Protein AF-A0A959P8U8-F1 (afdb_monomer)

Sequence (101 aa):
CESVSRSPDEGDFVYDELTTEDVWEHSIIVNCTPLGMYPQIDAAPDIPYESITPEHVLYDMIYNPAETVFLKHGRKRGATTINGLQMLERQAEESWKIWNK

Mean predicted aligned error: 3.21 Å

Foldseek 3Di:
DFAEDCDPVPTPYHLVPADLVNVLVAQEAEAPDCACAPPNNQGDRNHPLVSQALSHEYEYLHPVVVAGPSQVSNVVRNHHYYYNPVVVVVVVVVVVVVVVD

Structure (mmCIF, N/CA/C/O backbone):
data_AF-A0A959P8U8-F1
#
_entry.id   AF-A0A959P8U8-F1
#
loop_
_atom_site.group_PDB
_atom_site.id
_atom_site.type_symbol
_atom_site.label_atom_id
_atom_site.label_alt_id
_atom_site.label_comp_id
_atom_site.label_asym_id
_atom_site.label_entity_id
_atom_site.label_seq_id
_atom_site.pdbx_PDB_ins_code
_atom_site.Cartn_x
_atom_site.Cartn_y
_atom_site.Cartn_z
_atom_site.occupancy
_atom_site.B_iso_or_equiv
_atom_site.auth_seq_id
_atom_site.auth_comp_id
_atom_site.auth_asym_id
_atom_site.auth_atom_id
_atom_site.pdbx_PDB_model_num
ATOM 1 N N . CYS A 1 1 ? 11.653 -0.513 12.515 1.00 79.44 1 CYS A N 1
ATOM 2 C CA . CYS A 1 1 ? 10.892 -0.944 11.331 1.00 79.44 1 CYS A CA 1
ATOM 3 C C . CYS A 1 1 ? 10.504 -2.363 11.641 1.00 79.44 1 CYS A C 1
ATOM 5 O O . CYS A 1 1 ? 11.413 -3.170 11.799 1.00 79.44 1 CYS A O 1
ATOM 7 N N . GLU A 1 2 ? 9.218 -2.584 11.849 1.00 93.06 2 GLU A N 1
ATOM 8 C CA . GLU A 1 2 ? 8.662 -3.883 12.200 1.00 93.06 2 GLU A CA 1
ATOM 9 C C . GLU A 1 2 ? 8.062 -4.510 10.943 1.00 93.06 2 GLU A C 1
ATOM 11 O O . GLU A 1 2 ? 7.602 -3.810 10.034 1.00 93.06 2 GLU A O 1
ATOM 16 N N . SER A 1 3 ? 8.149 -5.828 10.851 1.00 94.19 3 SER A N 1
ATOM 17 C CA . SER A 1 3 ? 7.778 -6.605 9.679 1.00 94.19 3 SER A CA 1
ATOM 18 C C . SER A 1 3 ? 6.632 -7.555 9.995 1.00 94.19 3 SER A C 1
ATOM 20 O O . SER A 1 3 ? 6.594 -8.180 11.050 1.00 94.19 3 SER A O 1
ATOM 22 N N . VAL A 1 4 ? 5.702 -7.686 9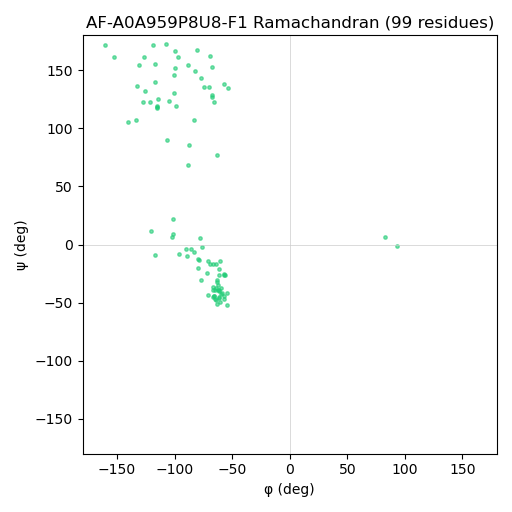.049 1.00 94.50 4 VAL A N 1
ATOM 23 C CA . VAL A 1 4 ? 4.549 -8.583 9.170 1.00 94.50 4 VAL A CA 1
ATOM 24 C C . VAL A 1 4 ? 4.665 -9.681 8.123 1.00 94.50 4 VAL A C 1
ATOM 26 O O . VAL A 1 4 ? 4.776 -9.400 6.924 1.00 94.50 4 VAL A O 1
ATOM 29 N N . SER A 1 5 ? 4.619 -10.936 8.562 1.00 93.44 5 SER A N 1
ATOM 30 C CA . SER A 1 5 ? 4.695 -12.104 7.688 1.00 93.44 5 SER A CA 1
ATOM 31 C C . SER A 1 5 ? 3.524 -13.058 7.911 1.00 93.44 5 SER A C 1
ATOM 33 O O . SER A 1 5 ? 2.834 -13.034 8.920 1.00 93.44 5 SER A O 1
ATOM 35 N N . ARG A 1 6 ? 3.279 -13.931 6.933 1.00 90.94 6 ARG A N 1
ATOM 36 C CA . ARG A 1 6 ? 2.358 -15.068 7.109 1.00 90.94 6 ARG A CA 1
ATOM 37 C C . ARG A 1 6 ? 3.020 -16.221 7.865 1.00 90.94 6 ARG A C 1
ATOM 39 O O . ARG A 1 6 ? 2.321 -17.091 8.370 1.00 90.94 6 ARG A O 1
ATOM 46 N N . SER A 1 7 ? 4.351 -16.242 7.884 1.00 89.00 7 SER A N 1
ATOM 47 C CA . SER A 1 7 ? 5.162 -17.260 8.544 1.00 89.00 7 SER A CA 1
ATOM 48 C C . SER A 1 7 ? 5.736 -16.667 9.833 1.00 89.00 7 SER A C 1
ATOM 50 O O . SER A 1 7 ? 6.449 -15.666 9.735 1.00 89.00 7 SER A O 1
ATOM 52 N N . PRO A 1 8 ? 5.499 -17.276 11.009 1.00 84.38 8 PRO A N 1
ATOM 53 C CA . PRO A 1 8 ? 6.029 -16.782 12.284 1.00 84.38 8 PRO A CA 1
ATOM 54 C C . PRO A 1 8 ? 7.559 -16.651 12.319 1.00 84.38 8 PRO A C 1
ATOM 56 O O . PRO A 1 8 ? 8.092 -15.842 13.063 1.00 84.38 8 PRO A O 1
ATOM 59 N N . ASP A 1 9 ? 8.271 -17.434 11.502 1.00 87.75 9 ASP A N 1
ATOM 60 C CA . ASP A 1 9 ? 9.738 -17.437 11.453 1.00 87.75 9 ASP A CA 1
ATOM 61 C C . ASP A 1 9 ? 10.338 -16.325 10.564 1.00 87.75 9 ASP A C 1
ATOM 63 O O . ASP A 1 9 ? 11.559 -16.176 10.508 1.00 87.75 9 ASP A O 1
ATOM 67 N N . GLU A 1 10 ? 9.512 -15.568 9.828 1.00 86.44 10 GLU A N 1
ATOM 68 C CA . GLU A 1 10 ? 9.962 -14.611 8.801 1.00 86.44 10 GLU A CA 1
ATOM 69 C C . GLU A 1 10 ? 9.537 -13.152 9.065 1.00 86.44 10 GLU A C 1
ATOM 71 O O . GLU A 1 10 ? 9.658 -12.315 8.169 1.00 86.44 10 GLU A O 1
ATOM 76 N N . GLY A 1 11 ? 9.027 -12.825 10.256 1.00 86.25 11 GLY A N 1
ATOM 77 C CA . GLY A 1 11 ? 8.619 -11.461 10.610 1.00 86.25 11 GLY A CA 1
ATOM 78 C C . GLY A 1 11 ? 8.523 -11.229 12.116 1.00 86.25 11 GLY A C 1
ATOM 79 O O . GLY A 1 11 ? 8.619 -12.170 12.899 1.00 86.25 11 GLY A O 1
ATOM 80 N N . ASP A 1 12 ? 8.334 -9.970 12.504 1.00 90.12 12 ASP A N 1
ATOM 81 C CA . ASP A 1 12 ? 8.128 -9.572 13.902 1.00 90.12 12 ASP A CA 1
ATOM 82 C C . ASP A 1 12 ? 6.691 -9.876 14.362 1.00 90.12 12 ASP A C 1
ATOM 84 O O . ASP A 1 12 ? 6.471 -10.212 15.523 1.00 90.12 12 ASP A O 1
ATOM 88 N N . PHE A 1 13 ? 5.731 -9.818 13.429 1.00 91.25 13 PHE A N 1
ATOM 89 C CA . PHE A 1 13 ? 4.314 -10.113 13.651 1.00 91.25 13 PHE A CA 1
ATOM 90 C C . PHE A 1 13 ? 3.761 -11.074 12.600 1.00 91.25 13 PHE A C 1
ATOM 92 O O . PHE A 1 13 ? 4.201 -11.086 11.442 1.00 91.25 13 PHE A O 1
ATOM 99 N N . VAL A 1 14 ? 2.710 -11.803 12.974 1.00 93.94 14 VAL A N 1
ATOM 100 C CA . VAL A 1 14 ? 1.791 -12.421 12.013 1.00 93.94 14 VAL A CA 1
ATOM 101 C C . VAL A 1 14 ? 0.527 -11.583 11.847 1.00 93.94 14 VAL A C 1
ATOM 103 O O . VAL A 1 14 ? 0.109 -10.886 12.765 1.00 93.94 14 VAL A O 1
ATOM 106 N N . TYR A 1 15 ? -0.094 -11.656 10.668 1.00 92.31 15 TYR A N 1
ATOM 107 C CA . TYR A 1 15 ? -1.284 -10.855 10.343 1.00 92.31 15 TYR A CA 1
ATOM 108 C C . TYR A 1 15 ? -2.422 -11.016 11.364 1.00 92.31 15 TYR A C 1
ATOM 110 O O . TYR A 1 15 ? -3.009 -10.020 11.773 1.00 92.31 15 TYR A O 1
ATOM 118 N N . ASP A 1 16 ? -2.672 -12.243 11.831 1.00 91.69 16 ASP A N 1
ATOM 119 C CA . ASP A 1 16 ? -3.744 -12.553 12.790 1.00 91.69 16 ASP A CA 1
ATOM 120 C C . ASP A 1 16 ? -3.517 -11.943 14.189 1.00 91.69 16 ASP A C 1
ATOM 122 O O . ASP A 1 16 ? -4.447 -11.872 14.993 1.00 91.69 16 ASP A O 1
ATOM 126 N N . GLU A 1 17 ? -2.286 -11.524 14.497 1.00 92.12 17 GLU A N 1
ATOM 127 C CA . GLU A 1 17 ? -1.908 -10.926 15.782 1.00 92.12 17 GLU A CA 1
ATOM 128 C C . GLU A 1 17 ? -1.919 -9.394 15.749 1.00 92.12 17 GLU A C 1
ATOM 130 O O . GLU A 1 17 ? -1.805 -8.770 16.804 1.00 92.12 17 GLU A O 1
ATOM 135 N N . LEU A 1 18 ? -2.094 -8.780 14.572 1.00 94.31 18 LEU A N 1
ATOM 136 C CA . LEU A 1 18 ? -2.107 -7.328 14.443 1.00 94.31 18 LEU A CA 1
ATOM 137 C C . LEU A 1 18 ? -3.326 -6.714 15.128 1.00 94.31 18 LEU A C 1
ATOM 139 O O . LEU A 1 18 ? -4.483 -7.021 14.829 1.00 94.31 18 LEU A O 1
ATOM 143 N N . THR A 1 19 ? -3.051 -5.759 16.000 1.00 95.44 19 THR A N 1
ATOM 144 C CA . THR A 1 19 ? -4.046 -4.960 16.695 1.00 95.44 19 THR A CA 1
ATOM 145 C C . THR A 1 19 ? -4.213 -3.592 16.038 1.00 95.44 19 THR A C 1
ATOM 147 O O . THR A 1 19 ? -3.416 -3.1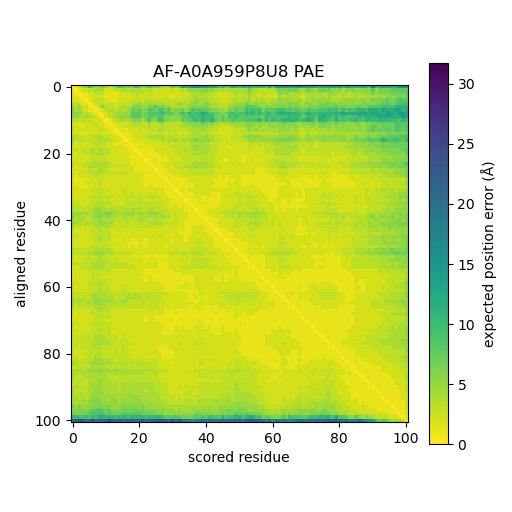36 15.214 1.00 95.44 19 THR A O 1
ATOM 150 N N . THR A 1 20 ? -5.283 -2.892 16.412 1.00 94.94 20 THR A N 1
ATOM 151 C CA . THR A 1 20 ? -5.490 -1.504 15.985 1.00 94.94 20 THR A CA 1
ATOM 152 C C . THR A 1 20 ? -4.401 -0.565 16.502 1.00 94.94 20 THR A C 1
ATOM 154 O O . THR A 1 20 ? -4.119 0.425 15.830 1.00 94.94 20 THR A O 1
ATOM 157 N N . GLU A 1 21 ? -3.822 -0.870 17.670 1.00 94.94 21 GLU A N 1
ATOM 158 C CA . GLU A 1 21 ? -2.741 -0.091 18.286 1.00 94.94 21 GLU A CA 1
ATOM 159 C C . GLU A 1 21 ? -1.472 -0.193 17.440 1.00 94.94 21 GLU A C 1
ATOM 161 O O . GLU A 1 21 ? -0.896 0.835 17.098 1.00 94.94 21 GLU A O 1
ATOM 166 N N . ASP A 1 22 ? -1.122 -1.405 16.988 1.00 94.81 22 ASP A N 1
ATOM 167 C CA . ASP A 1 22 ? 0.061 -1.631 16.149 1.00 94.81 22 ASP A CA 1
ATOM 168 C C . ASP A 1 22 ? 0.001 -0.775 14.882 1.00 94.81 22 ASP A C 1
ATOM 170 O O . ASP A 1 22 ? 0.962 -0.109 14.517 1.00 94.81 22 ASP A O 1
ATOM 174 N N . VAL A 1 23 ? -1.158 -0.717 14.221 1.00 95.06 23 VAL A N 1
ATOM 175 C CA . VAL A 1 23 ? -1.337 0.146 13.045 1.00 95.06 23 VAL A CA 1
ATOM 176 C C . VAL A 1 23 ? -1.233 1.625 13.426 1.00 95.06 23 VAL A C 1
ATOM 178 O O . VAL A 1 23 ? -0.568 2.375 12.720 1.00 95.06 23 VAL A O 1
ATOM 181 N N . TRP A 1 24 ? -1.863 2.043 14.528 1.00 93.75 24 TRP A N 1
ATOM 182 C CA . TRP A 1 24 ? -1.899 3.444 14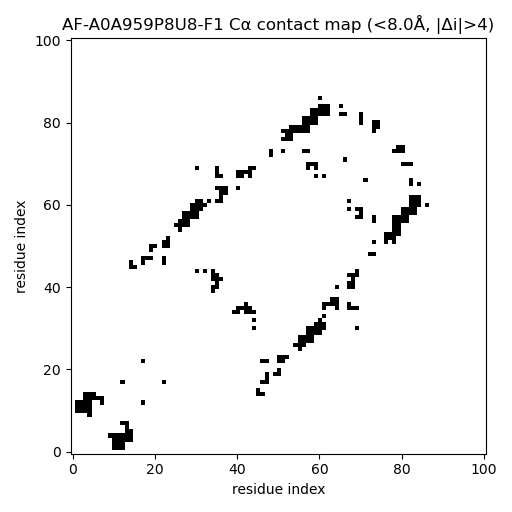.959 1.00 93.75 24 TRP A CA 1
ATOM 183 C C . TRP A 1 24 ? -0.513 3.996 15.323 1.00 93.75 24 TRP A C 1
ATOM 185 O O . TRP A 1 24 ? -0.198 5.141 14.991 1.00 93.75 24 TRP A O 1
ATOM 195 N N . GLU A 1 25 ? 0.338 3.180 15.949 1.00 95.06 25 GLU A N 1
ATOM 196 C CA . GLU A 1 25 ? 1.720 3.540 16.286 1.00 95.06 25 GLU A CA 1
ATOM 197 C C . GLU A 1 25 ? 2.622 3.671 15.040 1.00 95.06 25 GLU A C 1
ATOM 199 O O . GLU A 1 25 ? 3.676 4.315 15.088 1.00 95.06 25 GLU A O 1
ATOM 204 N N . HIS A 1 26 ? 2.194 3.131 13.894 1.00 96.38 26 HIS A N 1
ATOM 205 C CA . HIS A 1 26 ? 2.960 3.090 12.652 1.00 96.38 26 HIS A CA 1
ATOM 206 C C . HIS A 1 26 ? 2.433 4.069 11.598 1.00 96.38 26 HIS A C 1
ATOM 208 O O . HIS A 1 26 ? 1.678 3.722 10.692 1.00 96.38 26 HIS A O 1
ATOM 214 N N . SER A 1 27 ? 2.954 5.299 11.611 1.00 97.00 27 SER A N 1
ATOM 215 C CA . SER A 1 27 ? 2.549 6.335 10.644 1.00 97.00 27 SER A CA 1
ATOM 216 C C . SER A 1 27 ? 2.887 6.013 9.179 1.00 97.00 27 SER A C 1
ATOM 218 O O . SER A 1 27 ? 2.357 6.658 8.277 1.00 97.00 27 SER A O 1
ATOM 220 N N . ILE A 1 28 ? 3.778 5.054 8.903 1.00 98.00 28 ILE A N 1
ATOM 221 C CA . ILE A 1 28 ? 4.122 4.625 7.540 1.00 98.00 28 ILE A CA 1
ATOM 222 C C . ILE A 1 28 ? 3.972 3.111 7.442 1.00 98.00 28 ILE A C 1
ATOM 224 O O . ILE A 1 28 ? 4.658 2.373 8.144 1.00 98.00 28 ILE A O 1
ATOM 228 N N . ILE A 1 29 ? 3.132 2.663 6.511 1.00 97.94 29 ILE A N 1
ATOM 229 C CA . ILE A 1 29 ? 2.840 1.250 6.268 1.00 97.94 29 ILE A CA 1
ATOM 230 C C . ILE A 1 29 ? 3.198 0.930 4.821 1.00 97.94 29 ILE A C 1
ATOM 232 O O . ILE A 1 29 ? 2.679 1.559 3.894 1.00 97.94 29 ILE A O 1
ATOM 236 N N . VAL A 1 30 ? 4.082 -0.048 4.621 1.00 98.12 30 VAL A N 1
ATOM 237 C CA . VAL A 1 30 ? 4.587 -0.414 3.292 1.00 98.12 30 VAL A CA 1
ATOM 238 C C . VAL A 1 30 ? 4.151 -1.830 2.919 1.00 98.12 30 VAL A C 1
ATOM 240 O O . VAL A 1 30 ? 4.534 -2.791 3.583 1.00 98.12 30 VAL A O 1
ATOM 243 N N . ASN A 1 31 ? 3.386 -1.983 1.836 1.00 97.62 31 ASN A N 1
ATOM 244 C CA . ASN A 1 31 ? 3.094 -3.294 1.261 1.00 97.62 31 ASN A CA 1
ATOM 245 C C . ASN A 1 31 ? 4.239 -3.728 0.338 1.00 97.62 31 ASN A C 1
ATOM 247 O O . ASN A 1 31 ? 4.384 -3.224 -0.775 1.00 97.62 31 ASN A O 1
ATOM 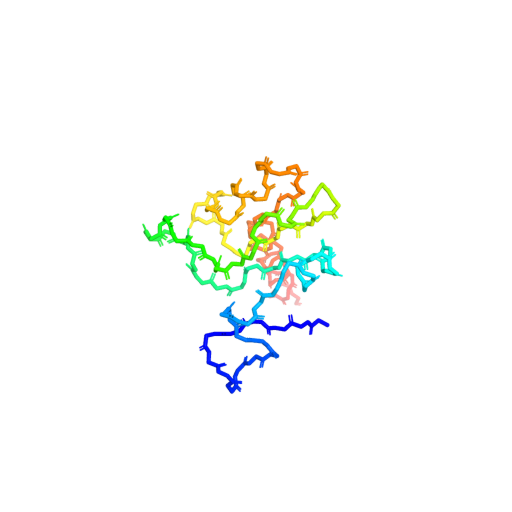251 N N . CYS A 1 32 ? 5.022 -4.702 0.799 1.00 96.00 32 CYS A N 1
ATOM 252 C CA . CYS A 1 32 ? 6.091 -5.344 0.028 1.00 96.00 32 CYS A CA 1
ATOM 253 C C . CYS A 1 32 ? 5.685 -6.720 -0.532 1.00 96.00 32 CYS A C 1
ATOM 255 O O . CYS A 1 32 ? 6.532 -7.461 -1.031 1.00 96.00 32 CYS A O 1
ATOM 257 N N . THR A 1 33 ? 4.406 -7.092 -0.428 1.00 95.81 33 THR A N 1
ATOM 258 C CA . THR A 1 33 ? 3.878 -8.377 -0.904 1.00 95.81 33 THR A CA 1
ATOM 259 C C . THR A 1 33 ? 3.238 -8.227 -2.290 1.00 95.81 33 THR A C 1
ATOM 261 O O . THR A 1 33 ? 2.861 -7.123 -2.679 1.00 95.81 33 THR A O 1
ATOM 264 N N . PRO A 1 34 ? 3.042 -9.321 -3.050 1.00 96.06 34 PRO A N 1
ATOM 265 C CA . PRO A 1 34 ? 2.345 -9.261 -4.336 1.00 96.06 34 PRO A CA 1
ATOM 266 C C . PRO A 1 34 ? 0.808 -9.172 -4.214 1.00 96.06 34 PRO A C 1
ATOM 268 O O . PRO A 1 34 ? 0.117 -9.270 -5.229 1.00 96.06 34 PRO A O 1
ATOM 271 N N . LEU A 1 35 ? 0.242 -9.041 -3.007 1.00 96.81 35 LEU A N 1
ATOM 272 C CA . LEU A 1 35 ? -1.212 -8.982 -2.812 1.00 96.81 35 LEU A CA 1
ATOM 273 C C . LEU A 1 35 ? -1.793 -7.709 -3.438 1.00 96.81 35 LEU A C 1
ATOM 275 O O . LEU A 1 35 ? -1.387 -6.605 -3.090 1.00 96.81 35 LEU A O 1
ATOM 279 N N . GLY A 1 36 ? -2.749 -7.875 -4.354 1.00 96.56 36 GLY A N 1
ATOM 280 C CA . GLY A 1 36 ? -3.354 -6.775 -5.111 1.00 96.56 36 GLY A CA 1
ATOM 281 C C . GLY A 1 36 ? -2.684 -6.505 -6.459 1.00 96.56 36 GLY A C 1
ATOM 282 O O . GLY A 1 36 ? -3.139 -5.634 -7.200 1.00 96.56 36 GLY A O 1
ATOM 283 N N . MET A 1 37 ? -1.631 -7.252 -6.807 1.00 97.12 37 MET A N 1
ATOM 284 C CA . MET A 1 37 ? -0.958 -7.156 -8.101 1.00 97.12 37 MET A CA 1
ATOM 285 C C . MET A 1 37 ? -1.776 -7.854 -9.194 1.00 97.12 37 MET A C 1
ATOM 287 O O . MET A 1 37 ? -2.359 -8.918 -8.972 1.00 97.12 37 MET A O 1
ATOM 291 N N . TYR A 1 38 ? -1.778 -7.296 -10.410 1.00 95.94 38 TYR A N 1
ATOM 292 C CA . TYR A 1 38 ? -2.385 -7.958 -11.567 1.00 95.94 38 TYR A CA 1
ATOM 293 C C . TYR A 1 38 ? -1.824 -9.387 -11.746 1.00 95.94 38 TYR A C 1
ATOM 295 O O . TYR A 1 38 ? -0.605 -9.570 -11.693 1.00 95.94 38 TYR A O 1
ATOM 303 N N . PRO A 1 39 ? -2.671 -10.405 -11.994 1.00 95.81 39 PRO A N 1
ATOM 304 C CA . PRO A 1 39 ? -4.113 -10.326 -12.263 1.00 95.81 39 PRO A CA 1
ATOM 305 C C . PRO A 1 39 ? -5.015 -10.378 -11.018 1.00 95.81 39 PRO A C 1
ATOM 307 O O . PRO A 1 39 ? -6.214 -10.142 -11.136 1.00 95.81 39 PRO A O 1
ATOM 310 N N . GLN A 1 40 ? -4.471 -10.678 -9.838 1.00 95.88 40 GLN A N 1
ATOM 311 C CA . GLN A 1 40 ? -5.225 -10.850 -8.589 1.00 95.88 40 GLN A CA 1
ATOM 312 C C . GLN A 1 40 ? -5.390 -9.513 -7.855 1.00 95.88 40 GLN A C 1
ATOM 314 O O . GLN A 1 40 ? -4.816 -9.278 -6.792 1.00 95.88 40 GLN A O 1
ATOM 319 N N . ILE A 1 41 ? -6.178 -8.623 -8.455 1.00 96.25 41 ILE A N 1
ATOM 320 C CA . ILE A 1 41 ? -6.290 -7.220 -8.031 1.00 96.25 41 ILE A CA 1
ATOM 321 C C . ILE A 1 41 ? -7.191 -6.986 -6.813 1.00 96.25 4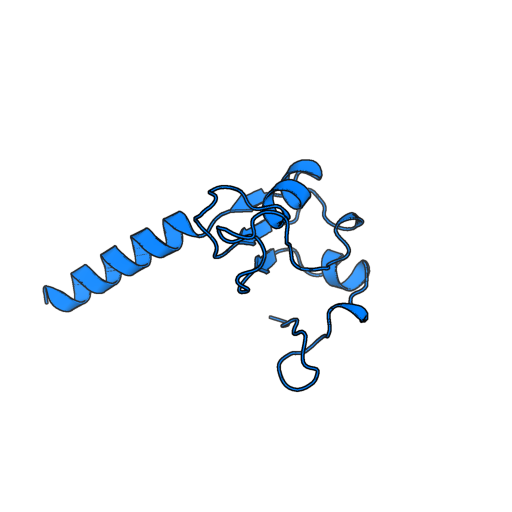1 ILE A C 1
ATOM 323 O O . ILE A 1 41 ? -7.168 -5.893 -6.254 1.00 96.25 41 ILE A O 1
ATOM 327 N N . ASP A 1 42 ? -7.973 -7.988 -6.410 1.00 96.69 42 ASP A N 1
ATOM 328 C CA . ASP A 1 42 ? -8.953 -7.872 -5.321 1.00 96.69 42 ASP A CA 1
ATOM 329 C C . ASP A 1 42 ? -8.374 -8.226 -3.939 1.00 96.69 42 ASP A C 1
ATOM 331 O O . ASP A 1 42 ? -9.059 -8.097 -2.927 1.00 96.69 42 ASP A O 1
ATOM 335 N N . ALA A 1 43 ? -7.114 -8.667 -3.886 1.00 96.56 43 ALA A N 1
ATOM 336 C CA . ALA A 1 43 ? -6.426 -9.000 -2.644 1.00 96.56 43 ALA A CA 1
ATOM 337 C C . ALA A 1 43 ? -5.717 -7.781 -2.032 1.00 96.56 43 ALA A C 1
ATOM 339 O O . ALA A 1 43 ? -5.303 -6.858 -2.735 1.00 96.56 43 ALA A O 1
ATOM 340 N N .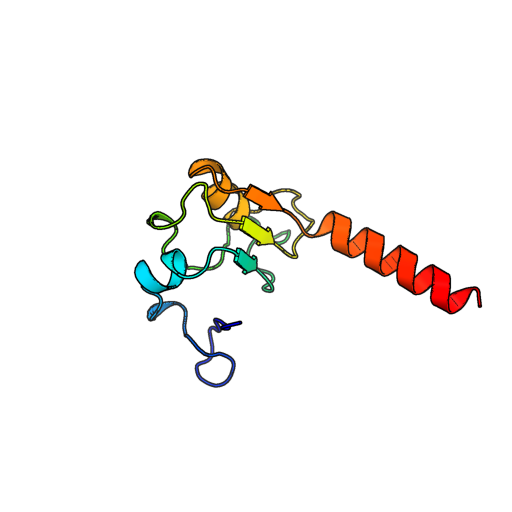 ALA A 1 44 ? -5.529 -7.806 -0.715 1.00 96.88 44 ALA A N 1
ATOM 341 C CA . ALA A 1 44 ? -4.715 -6.850 0.028 1.00 96.88 44 ALA A CA 1
ATOM 342 C C . ALA A 1 44 ? -4.166 -7.517 1.304 1.00 96.88 44 ALA A C 1
ATOM 344 O O . ALA A 1 44 ? -4.709 -8.547 1.712 1.00 96.88 44 ALA A O 1
ATOM 345 N N . PRO A 1 45 ? -3.113 -6.962 1.930 1.00 96.12 45 PRO A N 1
ATOM 346 C CA . PRO A 1 45 ? -2.673 -7.394 3.255 1.00 96.12 45 PRO A CA 1
ATOM 347 C C . PRO A 1 45 ? -3.811 -7.276 4.276 1.00 96.12 45 PRO A C 1
ATOM 349 O O . PRO A 1 45 ? -4.555 -6.293 4.248 1.00 96.12 45 PRO A O 1
ATOM 352 N N . ASP A 1 46 ? -3.958 -8.265 5.154 1.00 95.69 46 ASP A N 1
ATOM 353 C CA . ASP A 1 46 ? -5.035 -8.289 6.147 1.00 95.69 46 ASP A CA 1
ATOM 354 C C . ASP A 1 46 ? -4.602 -7.536 7.407 1.00 95.69 46 ASP A C 1
ATOM 356 O O . ASP A 1 46 ? -4.012 -8.105 8.318 1.00 95.69 46 ASP A O 1
ATOM 360 N N . ILE A 1 47 ? -4.792 -6.217 7.400 1.00 96.06 47 ILE A N 1
ATOM 361 C CA . ILE A 1 47 ? -4.458 -5.343 8.528 1.00 96.06 47 ILE A CA 1
ATOM 362 C C . ILE A 1 47 ? -5.728 -4.670 9.064 1.00 96.06 47 ILE A C 1
ATOM 364 O O . ILE A 1 47 ? -6.666 -4.471 8.285 1.00 96.06 47 ILE A O 1
ATOM 368 N N . PRO A 1 48 ? -5.763 -4.243 10.340 1.00 96.50 48 PRO A N 1
ATOM 369 C CA . PRO A 1 48 ? -6.867 -3.461 10.907 1.00 96.50 48 PRO A CA 1
ATOM 370 C C . PRO A 1 48 ? -7.038 -2.090 10.227 1.00 96.50 48 PRO A C 1
ATOM 372 O O . PRO A 1 48 ? -6.630 -1.050 10.732 1.00 96.50 48 PRO A O 1
ATOM 375 N N . TYR A 1 49 ? -7.627 -2.045 9.032 1.00 96.62 49 TYR A N 1
ATOM 376 C CA . TYR A 1 49 ? -7.692 -0.817 8.240 1.00 96.62 49 TYR A CA 1
ATOM 377 C C . TYR A 1 49 ? -8.471 0.303 8.944 1.00 96.62 49 TYR A C 1
ATOM 379 O O . TYR A 1 49 ? -8.275 1.471 8.629 1.00 96.62 49 TYR A O 1
ATOM 387 N N . GLU A 1 50 ? -9.408 -0.016 9.835 1.00 95.50 50 GLU A N 1
ATOM 388 C CA . GLU A 1 50 ? -10.191 0.922 10.644 1.00 95.50 50 GLU A CA 1
ATOM 389 C C . GLU A 1 50 ? -9.363 1.885 11.498 1.00 95.50 50 GLU A C 1
ATOM 391 O O . GLU A 1 50 ? -9.852 2.985 11.748 1.00 95.50 50 GLU A O 1
ATOM 396 N N . SER A 1 51 ? -8.137 1.529 11.888 1.00 95.75 51 SER A N 1
ATOM 397 C CA . SER A 1 51 ? -7.247 2.418 12.645 1.00 95.75 51 SER A CA 1
ATOM 398 C C . SER A 1 51 ? -6.421 3.353 11.761 1.00 95.75 51 SER A C 1
ATOM 400 O O . SER A 1 51 ? -5.754 4.247 12.277 1.00 95.75 51 SER A O 1
ATOM 402 N N . ILE A 1 52 ? -6.511 3.232 10.431 1.00 98.00 52 ILE A N 1
ATOM 403 C CA . ILE A 1 52 ? -5.857 4.168 9.513 1.00 98.00 52 ILE A CA 1
ATOM 404 C C . ILE A 1 52 ? -6.514 5.547 9.618 1.00 98.00 52 ILE A C 1
ATOM 406 O O . ILE A 1 52 ? -7.723 5.708 9.435 1.00 98.00 52 ILE A O 1
ATOM 410 N N . THR A 1 53 ? -5.673 6.556 9.815 1.00 97.75 53 THR A N 1
ATOM 411 C CA . THR A 1 53 ? -6.033 7.975 9.922 1.00 97.75 53 THR A CA 1
ATOM 412 C C . THR A 1 53 ? -5.374 8.804 8.807 1.00 97.75 53 THR A C 1
ATOM 414 O O . THR A 1 53 ? -4.481 8.309 8.113 1.00 97.75 53 THR A O 1
ATOM 417 N N . PRO A 1 54 ? -5.735 10.093 8.648 1.00 98.31 54 PRO A N 1
ATOM 418 C CA . PRO A 1 54 ? -5.052 10.998 7.719 1.00 98.31 54 PRO A CA 1
ATOM 419 C C . PRO A 1 54 ? -3.559 11.233 7.996 1.00 98.31 54 PRO A C 1
ATOM 421 O O . PRO A 1 54 ? -2.858 11.751 7.130 1.00 98.31 54 PRO A O 1
ATOM 424 N N . GLU A 1 55 ? -3.067 10.864 9.180 1.00 97.88 55 GLU A N 1
ATOM 425 C CA . GLU A 1 55 ? -1.648 10.971 9.553 1.00 97.88 55 GLU A CA 1
ATOM 426 C C . GLU A 1 55 ? -0.806 9.830 8.964 1.00 97.88 55 GLU A C 1
ATOM 428 O O . GLU A 1 55 ? 0.420 9.917 8.936 1.00 97.88 55 GLU A O 1
ATOM 433 N N . HIS A 1 56 ? -1.457 8.780 8.455 1.00 98.50 56 HIS A N 1
ATOM 434 C CA . HIS A 1 56 ? -0.779 7.631 7.881 1.00 98.50 56 HIS A CA 1
ATOM 435 C C . HIS A 1 56 ? -0.360 7.865 6.425 1.00 98.50 56 HIS A C 1
ATOM 437 O O . HIS A 1 56 ? -1.042 8.526 5.629 1.00 98.50 56 HIS A O 1
ATOM 443 N N . VAL A 1 57 ? 0.738 7.213 6.054 1.00 98.62 57 VAL A N 1
ATOM 444 C CA . VAL A 1 57 ? 1.190 7.029 4.677 1.00 98.62 57 VAL A CA 1
ATOM 445 C C . VAL A 1 57 ? 1.150 5.541 4.352 1.00 98.62 57 VAL A C 1
ATOM 447 O O . VAL A 1 57 ? 1.873 4.748 4.950 1.00 98.62 57 VAL A O 1
ATOM 450 N N . LEU A 1 58 ? 0.332 5.165 3.373 1.00 98.56 58 LEU A N 1
ATOM 451 C CA . LEU A 1 58 ? 0.328 3.823 2.802 1.00 98.56 58 LEU A CA 1
ATOM 452 C C . LEU A 1 58 ? 1.139 3.830 1.509 1.00 98.56 58 LEU A C 1
ATOM 454 O O . LEU A 1 58 ? 0.791 4.523 0.548 1.00 98.56 58 LEU A O 1
ATOM 458 N N . TYR A 1 59 ? 2.208 3.042 1.479 1.00 98.44 59 TYR A N 1
ATOM 459 C CA . TYR A 1 59 ? 3.066 2.887 0.313 1.00 98.44 59 TYR A CA 1
ATOM 460 C C . TYR A 1 59 ? 2.979 1.450 -0.201 1.00 98.44 59 TYR A C 1
ATOM 462 O O . TYR A 1 59 ? 3.322 0.506 0.497 1.00 98.44 59 TYR A O 1
ATOM 470 N N . ASP A 1 60 ? 2.505 1.268 -1.424 1.00 98.31 60 ASP A N 1
ATOM 471 C CA . ASP A 1 60 ? 2.499 -0.025 -2.092 1.00 98.31 60 ASP A CA 1
ATOM 472 C C . ASP A 1 60 ? 3.653 -0.130 -3.090 1.00 98.31 60 ASP A C 1
ATOM 474 O O . ASP A 1 60 ? 3.829 0.750 -3.931 1.00 98.31 60 ASP A O 1
ATOM 478 N N . MET A 1 61 ? 4.416 -1.220 -3.031 1.00 97.44 61 MET A N 1
ATOM 479 C CA . MET A 1 61 ? 5.467 -1.524 -4.009 1.00 97.44 61 MET A CA 1
ATOM 480 C C . MET A 1 61 ? 4.889 -1.923 -5.376 1.00 97.44 61 MET A C 1
ATOM 482 O O . MET A 1 61 ? 5.601 -1.939 -6.384 1.00 97.44 61 MET A O 1
ATOM 486 N N . ILE A 1 62 ? 3.592 -2.232 -5.431 1.00 97.94 62 ILE A N 1
ATOM 487 C CA . ILE A 1 62 ? 2.873 -2.549 -6.660 1.00 97.94 62 ILE A CA 1
ATOM 488 C C . ILE A 1 62 ? 2.627 -1.271 -7.474 1.00 97.94 62 ILE A C 1
ATOM 490 O O . ILE A 1 62 ? 2.201 -0.238 -6.960 1.00 97.94 62 ILE A O 1
ATOM 494 N N . TYR A 1 63 ? 2.869 -1.360 -8.782 1.00 96.31 63 TYR A N 1
ATOM 495 C CA . TYR A 1 63 ? 2.570 -0.306 -9.763 1.00 96.31 63 TYR A CA 1
ATOM 496 C C . TYR A 1 63 ? 1.533 -0.731 -10.817 1.00 96.31 63 TYR A C 1
ATOM 498 O O . TYR A 1 63 ? 1.074 0.102 -11.599 1.00 96.31 63 TYR A O 1
ATOM 506 N N . ASN A 1 64 ? 1.156 -2.017 -10.857 1.00 97.00 64 ASN A N 1
ATOM 507 C CA . ASN A 1 64 ? 0.108 -2.541 -11.733 1.00 97.00 64 ASN A CA 1
ATOM 508 C C . ASN A 1 64 ? -0.854 -3.461 -10.952 1.00 97.00 64 ASN A C 1
ATOM 510 O O . ASN A 1 64 ? -0.478 -4.595 -10.632 1.00 97.00 64 ASN A O 1
ATOM 514 N N . PRO A 1 65 ? -2.093 -3.020 -10.669 1.00 97.44 65 PRO A N 1
ATOM 515 C CA . PRO A 1 65 ? -2.711 -1.757 -11.084 1.00 97.44 65 PRO A CA 1
ATOM 516 C C . PRO A 1 65 ? -2.079 -0.537 -10.395 1.00 97.44 65 PRO A C 1
ATOM 518 O O . PRO A 1 65 ? -1.444 -0.662 -9.353 1.00 97.44 65 PRO A O 1
ATOM 521 N N . ALA A 1 66 ? -2.295 0.658 -10.954 1.00 96.69 66 ALA A N 1
ATOM 522 C CA . ALA A 1 66 ? -1.792 1.907 -10.365 1.00 96.69 66 ALA A CA 1
ATOM 523 C C . ALA A 1 66 ? -2.365 2.182 -8.961 1.00 96.69 66 ALA A C 1
ATOM 525 O O . ALA A 1 66 ? -1.793 2.954 -8.195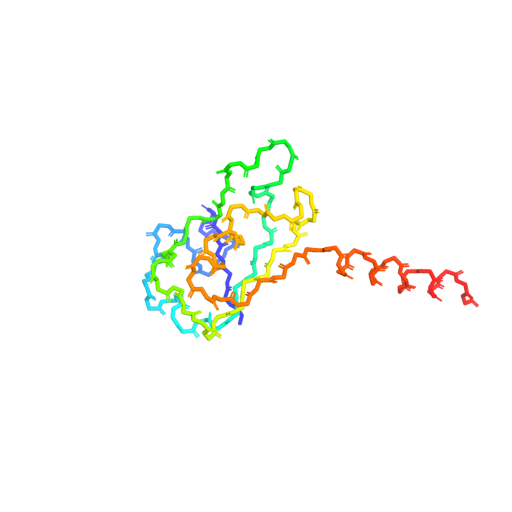 1.00 96.69 66 ALA A O 1
ATOM 526 N N . GLU A 1 67 ? -3.500 1.562 -8.638 1.00 97.81 67 GLU A N 1
ATOM 527 C CA . GLU A 1 67 ? -4.186 1.689 -7.365 1.00 97.81 67 GLU A CA 1
ATOM 528 C C . GLU A 1 67 ? -4.738 0.329 -6.914 1.00 97.81 67 GLU A C 1
ATOM 530 O O . GLU A 1 67 ? -5.737 -0.166 -7.448 1.00 97.81 67 GLU A O 1
ATOM 535 N N . THR A 1 68 ? -4.081 -0.266 -5.920 1.00 98.62 68 THR A N 1
ATOM 536 C CA . THR A 1 68 ? -4.453 -1.546 -5.303 1.00 98.62 68 THR A CA 1
ATOM 537 C C . THR A 1 68 ? -5.577 -1.378 -4.277 1.00 98.62 68 THR A C 1
ATOM 539 O O . THR A 1 68 ? -5.909 -0.264 -3.861 1.00 98.62 68 THR A O 1
ATOM 542 N N . VAL A 1 69 ? -6.180 -2.486 -3.837 1.00 98.31 69 VAL A N 1
ATOM 543 C CA . VAL A 1 69 ? -7.188 -2.477 -2.760 1.00 98.31 69 VAL A CA 1
ATOM 544 C C . VAL A 1 69 ? -6.615 -1.912 -1.453 1.00 98.31 69 VAL A C 1
ATOM 546 O O . VAL A 1 69 ? -7.287 -1.118 -0.794 1.00 98.31 69 VAL A O 1
ATOM 549 N N . PHE A 1 70 ? -5.350 -2.210 -1.143 1.00 98.50 70 PHE A N 1
ATOM 550 C CA . PHE A 1 70 ? -4.612 -1.620 -0.022 1.00 98.50 70 PHE A CA 1
ATOM 551 C C . PHE A 1 70 ? -4.622 -0.080 -0.076 1.00 98.50 70 PHE A C 1
ATOM 553 O O . PHE A 1 70 ? -5.078 0.584 0.860 1.00 98.50 70 PHE A O 1
ATOM 560 N N . LEU A 1 71 ? -4.235 0.503 -1.217 1.00 98.50 71 LEU A N 1
ATOM 561 C CA . LEU A 1 71 ? -4.244 1.959 -1.398 1.00 98.50 71 LEU A CA 1
ATOM 562 C C . LEU A 1 71 ? -5.667 2.542 -1.389 1.00 98.50 71 LEU A C 1
ATOM 564 O O . LEU A 1 71 ? -5.892 3.614 -0.822 1.00 98.50 71 LEU A O 1
ATOM 568 N N . LYS A 1 72 ? -6.663 1.838 -1.945 1.00 98.44 72 LYS A N 1
ATOM 569 C CA . LYS A 1 72 ? -8.075 2.264 -1.873 1.00 98.44 72 LYS A CA 1
ATOM 570 C C . LYS A 1 72 ? -8.560 2.371 -0.430 1.00 98.44 72 LYS A C 1
ATOM 572 O O . LYS A 1 72 ? -9.239 3.344 -0.091 1.00 98.44 72 LYS A O 1
ATOM 577 N N . HIS A 1 73 ? -8.211 1.407 0.422 1.00 98.12 73 HIS A N 1
ATOM 578 C CA . HIS A 1 73 ? -8.583 1.429 1.835 1.00 98.12 73 HIS A CA 1
ATOM 579 C C . H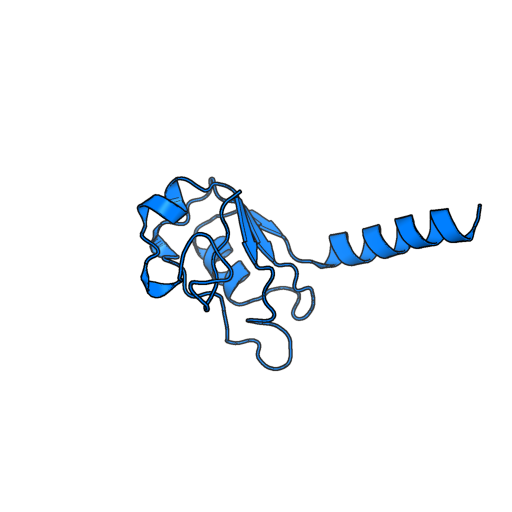IS A 1 73 ? -7.945 2.591 2.599 1.00 98.12 73 HIS A C 1
ATOM 581 O O . HIS A 1 73 ? -8.644 3.209 3.409 1.00 98.12 73 HIS A O 1
ATOM 587 N N . GLY A 1 74 ? -6.679 2.914 2.314 1.00 98.06 74 GLY A N 1
ATOM 588 C CA . GLY A 1 74 ? -6.005 4.086 2.876 1.00 98.06 74 GLY A CA 1
ATOM 589 C C . GLY A 1 74 ? -6.654 5.392 2.444 1.00 98.06 74 GLY A C 1
ATOM 590 O O . GLY A 1 74 ? -7.058 6.201 3.279 1.00 98.06 74 GLY A O 1
ATOM 591 N N . ARG A 1 75 ? -6.855 5.570 1.132 1.00 98.25 75 ARG A N 1
ATOM 592 C CA . ARG A 1 75 ? -7.452 6.802 0.602 1.00 98.25 75 ARG A CA 1
ATOM 593 C C . ARG A 1 75 ? -8.861 7.037 1.123 1.00 98.25 75 ARG A C 1
ATOM 595 O O . ARG A 1 75 ? -9.204 8.171 1.445 1.00 98.25 75 ARG A O 1
ATOM 602 N N . LYS A 1 76 ? -9.673 5.981 1.250 1.00 98.31 76 LYS A N 1
ATOM 603 C CA . LYS A 1 76 ? -11.027 6.074 1.823 1.00 98.31 76 LYS A CA 1
ATOM 604 C C . LYS A 1 76 ? -11.023 6.664 3.243 1.00 98.31 76 LYS A C 1
ATOM 606 O O . LYS A 1 76 ? -12.027 7.236 3.653 1.00 98.31 76 LYS A O 1
ATOM 611 N N . ARG A 1 77 ? -9.910 6.539 3.970 1.00 97.94 77 ARG A N 1
ATOM 612 C CA . ARG A 1 77 ? -9.719 7.031 5.343 1.00 97.94 77 ARG A CA 1
ATOM 613 C C . ARG A 1 77 ? -8.896 8.320 5.424 1.00 97.94 77 ARG A C 1
ATOM 615 O O . ARG A 1 77 ? -8.596 8.791 6.513 1.00 97.94 77 ARG A O 1
ATOM 622 N N . GLY A 1 78 ? -8.569 8.914 4.277 1.00 98.06 78 GLY A N 1
ATOM 623 C CA . GLY A 1 78 ? -7.833 10.173 4.193 1.00 98.06 78 GLY A CA 1
ATOM 624 C C . GLY A 1 78 ? -6.317 10.037 4.316 1.00 98.06 78 GLY A C 1
ATOM 625 O O . GLY A 1 78 ? -5.643 11.062 4.343 1.00 98.06 78 GLY A O 1
ATOM 626 N N . ALA A 1 79 ? -5.778 8.815 4.362 1.00 98.50 79 ALA A N 1
ATOM 627 C CA . ALA A 1 79 ? -4.337 8.598 4.386 1.00 98.50 79 ALA A CA 1
ATOM 628 C C . ALA A 1 79 ? -3.683 9.019 3.063 1.00 98.50 79 ALA A C 1
ATOM 630 O O . ALA A 1 79 ? -4.282 8.941 1.980 1.00 98.50 79 ALA A O 1
ATOM 631 N N . THR A 1 80 ? -2.412 9.406 3.145 1.00 98.69 80 THR A N 1
ATOM 632 C CA . THR A 1 80 ? -1.586 9.611 1.954 1.00 98.69 80 THR A CA 1
ATOM 633 C C . THR A 1 80 ? -1.285 8.254 1.322 1.00 98.69 80 THR A C 1
ATOM 635 O O . THR A 1 80 ? -0.963 7.300 2.022 1.00 98.69 80 THR A O 1
ATOM 638 N N . THR A 1 81 ? -1.399 8.149 -0.003 1.00 98.50 81 THR A N 1
ATOM 639 C CA . THR A 1 81 ? -1.208 6.885 -0.733 1.00 98.50 81 THR A CA 1
ATOM 640 C C . THR A 1 81 ? -0.166 7.050 -1.830 1.00 98.50 81 THR A C 1
ATOM 642 O O . THR A 1 81 ? -0.215 8.018 -2.589 1.00 98.50 81 THR A O 1
ATOM 645 N N . ILE A 1 82 ? 0.780 6.116 -1.903 1.00 98.38 82 ILE A N 1
ATOM 646 C CA . ILE A 1 82 ? 1.892 6.117 -2.862 1.00 98.38 82 ILE A CA 1
ATOM 647 C C . ILE A 1 82 ? 1.984 4.716 -3.476 1.00 98.38 82 ILE A C 1
ATOM 649 O O . ILE A 1 82 ? 1.860 3.727 -2.759 1.00 98.38 82 ILE A O 1
ATOM 653 N N . ASN A 1 83 ? 2.176 4.617 -4.792 1.00 98.00 83 ASN A N 1
ATOM 654 C CA . ASN A 1 83 ? 2.377 3.341 -5.488 1.00 98.00 83 ASN A CA 1
ATOM 655 C C . ASN A 1 83 ? 3.839 3.166 -5.934 1.00 98.00 83 ASN A C 1
ATOM 657 O O . ASN A 1 83 ? 4.641 4.102 -5.870 1.00 98.00 83 ASN A O 1
ATOM 661 N N . GLY A 1 84 ? 4.176 1.982 -6.446 1.00 97.44 84 GLY A N 1
ATOM 662 C CA . GLY A 1 84 ? 5.559 1.605 -6.742 1.00 97.44 84 GLY A CA 1
ATOM 663 C C . GLY A 1 84 ? 6.154 2.218 -8.011 1.00 97.44 84 GLY A C 1
ATOM 664 O O . GLY A 1 84 ? 7.320 1.963 -8.312 1.00 97.44 84 GLY A O 1
ATOM 665 N N . LEU A 1 85 ? 5.397 3.006 -8.785 1.00 97.69 85 LEU A N 1
ATOM 666 C CA . LEU A 1 85 ? 5.840 3.446 -10.114 1.00 97.69 85 LEU A CA 1
ATOM 667 C C . LEU A 1 85 ? 7.083 4.338 -10.033 1.00 97.69 85 LEU A C 1
ATOM 669 O O . LEU A 1 85 ? 8.068 4.091 -10.723 1.00 97.69 85 LEU A O 1
ATOM 673 N N . GLN A 1 86 ? 7.067 5.329 -9.140 1.00 95.50 86 GLN A N 1
ATOM 674 C CA . GLN A 1 86 ? 8.210 6.230 -8.974 1.00 95.50 86 GLN A CA 1
ATOM 675 C C . GLN A 1 86 ? 9.457 5.490 -8.489 1.00 95.50 86 GLN A C 1
ATOM 677 O O . GLN A 1 86 ? 10.576 5.864 -8.835 1.00 95.50 86 GLN A O 1
ATOM 682 N N . MET A 1 87 ? 9.285 4.440 -7.682 1.00 96.75 87 MET A N 1
ATOM 683 C CA . MET A 1 87 ? 10.403 3.599 -7.274 1.00 96.75 87 MET A CA 1
ATOM 684 C C . MET A 1 87 ? 11.002 2.861 -8.471 1.00 96.75 87 MET A C 1
ATOM 686 O O . MET A 1 87 ? 12.221 2.895 -8.634 1.00 96.75 87 MET A O 1
ATOM 690 N N . LEU A 1 88 ? 10.168 2.253 -9.319 1.00 97.12 88 LEU A N 1
ATOM 691 C CA . LEU A 1 88 ? 10.615 1.560 -10.529 1.00 97.12 88 LEU A CA 1
ATOM 692 C C . LEU A 1 88 ? 11.406 2.493 -11.458 1.00 97.12 88 LEU A C 1
ATOM 694 O O . LEU A 1 88 ? 12.495 2.140 -11.912 1.00 97.12 88 LEU A O 1
ATOM 698 N N . GLU A 1 89 ? 10.887 3.697 -11.707 1.00 97.88 89 GLU A N 1
ATOM 699 C CA . GLU A 1 89 ? 11.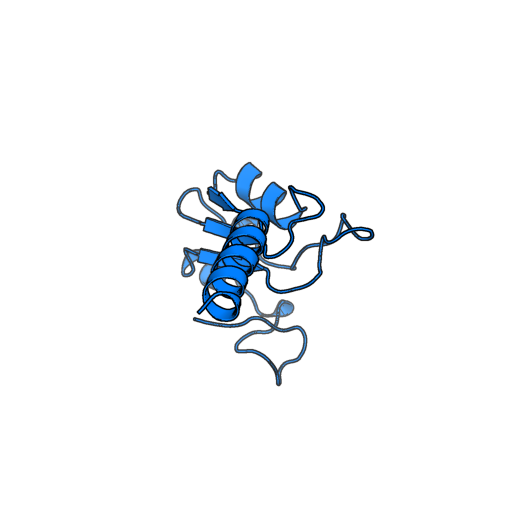546 4.706 -12.545 1.00 97.88 89 GLU A CA 1
ATOM 700 C C . GLU A 1 89 ? 12.913 5.101 -11.972 1.00 97.88 89 GLU A C 1
ATOM 702 O O . GLU A 1 89 ? 13.928 5.035 -12.668 1.00 97.88 89 GLU A O 1
ATOM 707 N N . ARG A 1 90 ? 12.973 5.419 -10.672 1.00 97.12 90 ARG A N 1
ATOM 708 C CA . ARG A 1 90 ? 14.227 5.796 -10.001 1.00 97.12 90 ARG A CA 1
ATOM 709 C C . ARG A 1 90 ? 15.251 4.666 -10.008 1.00 97.12 90 ARG A C 1
ATOM 711 O O . ARG A 1 90 ? 16.434 4.916 -10.216 1.00 97.12 90 ARG A O 1
ATOM 718 N N . GLN A 1 91 ? 14.817 3.423 -9.810 1.00 97.88 91 GLN A N 1
ATOM 719 C CA . GLN A 1 91 ? 15.704 2.263 -9.895 1.00 97.88 91 GLN A CA 1
ATOM 720 C C . GLN A 1 91 ? 16.321 2.118 -11.292 1.00 97.88 91 GLN A C 1
ATOM 722 O O . GLN A 1 91 ? 17.514 1.815 -11.406 1.00 97.88 91 GLN A O 1
ATOM 727 N N . ALA A 1 92 ? 15.541 2.366 -12.348 1.00 97.31 92 ALA A N 1
ATOM 728 C CA . ALA A 1 92 ? 16.033 2.346 -13.722 1.00 97.31 92 ALA A CA 1
ATOM 729 C C . ALA A 1 92 ? 17.045 3.477 -13.981 1.00 97.31 92 ALA A C 1
ATOM 731 O O . ALA A 1 92 ? 18.111 3.225 -14.547 1.00 97.31 92 ALA A O 1
ATOM 732 N N . GLU A 1 93 ? 16.762 4.696 -13.513 1.00 97.94 93 GLU A N 1
ATOM 733 C CA . GLU A 1 93 ? 17.665 5.848 -13.637 1.00 97.94 93 GLU A CA 1
ATOM 734 C C . GLU A 1 93 ? 19.005 5.631 -12.921 1.00 97.94 93 GLU A C 1
ATOM 736 O O . GLU A 1 93 ? 20.065 5.892 -13.495 1.00 97.94 93 GLU A O 1
ATOM 741 N N . GLU A 1 94 ? 18.987 5.132 -11.682 1.00 97.50 94 GLU A N 1
ATOM 742 C CA . GLU A 1 94 ? 20.216 4.861 -10.926 1.00 97.50 94 GLU A CA 1
ATOM 743 C C . GLU A 1 94 ? 21.036 3.735 -11.561 1.00 97.50 94 GLU A C 1
ATOM 745 O O . GLU A 1 94 ? 22.259 3.845 -11.683 1.00 97.50 94 GLU A O 1
ATOM 750 N N . SER A 1 95 ? 20.370 2.689 -12.056 1.00 97.50 95 SER A N 1
ATOM 751 C CA . SER A 1 95 ? 21.037 1.622 -12.806 1.00 97.50 95 SER A CA 1
ATOM 752 C C . SER A 1 95 ? 21.698 2.173 -14.072 1.00 97.50 95 SER A C 1
ATOM 754 O O . SER A 1 95 ? 22.870 1.902 -14.326 1.00 97.50 95 SER A O 1
ATOM 756 N N . TRP A 1 96 ? 20.999 3.023 -14.830 1.00 96.75 96 TRP A N 1
ATOM 757 C CA . TRP A 1 96 ? 21.541 3.655 -16.033 1.00 96.75 96 TRP A CA 1
ATOM 758 C C . TRP A 1 96 ? 22.800 4.485 -15.748 1.00 96.75 96 TRP A C 1
ATOM 760 O O . TRP A 1 96 ? 23.779 4.401 -16.495 1.00 96.75 96 TRP A O 1
ATOM 770 N N . LYS A 1 97 ? 22.814 5.243 -14.643 1.00 97.38 97 LYS A N 1
ATOM 771 C CA . LYS A 1 97 ? 23.987 6.020 -14.206 1.00 97.38 97 LYS A CA 1
ATOM 772 C C . LYS A 1 97 ? 25.192 5.140 -13.885 1.00 97.38 97 LYS A C 1
ATOM 774 O O . LYS A 1 97 ? 26.313 5.578 -14.109 1.00 97.38 97 LYS A O 1
ATOM 779 N N . ILE A 1 98 ? 24.988 3.937 -13.346 1.00 96.50 98 ILE A N 1
ATOM 780 C CA . ILE A 1 98 ? 26.083 3.001 -13.043 1.00 96.50 98 ILE A CA 1
ATOM 781 C C . ILE A 1 98 ? 26.683 2.433 -14.332 1.00 96.50 98 ILE A C 1
ATOM 783 O O . ILE A 1 98 ? 27.900 2.364 -14.448 1.00 96.50 98 ILE A O 1
ATOM 787 N N . TRP A 1 99 ? 25.843 2.055 -15.298 1.00 95.06 99 TRP A N 1
ATOM 788 C CA . TRP A 1 99 ? 26.284 1.423 -16.546 1.00 95.06 99 TRP A CA 1
ATOM 789 C C . TRP A 1 99 ? 27.006 2.375 -17.507 1.00 95.06 99 TRP A C 1
ATOM 791 O O . TRP A 1 99 ? 27.781 1.918 -18.339 1.00 95.06 99 TRP A O 1
ATOM 801 N N . ASN A 1 100 ? 26.751 3.681 -17.406 1.00 90.75 100 ASN A N 1
ATOM 802 C CA . ASN A 1 100 ? 27.362 4.707 -18.258 1.00 90.75 100 ASN A CA 1
ATOM 803 C C . ASN A 1 100 ? 28.516 5.468 -17.567 1.00 90.75 100 ASN A C 1
ATOM 805 O O . ASN A 1 100 ? 28.822 6.595 -17.960 1.00 90.75 100 ASN A O 1
ATOM 809 N N . LYS A 1 101 ? 29.128 4.881 -16.529 1.00 66.94 101 LYS A N 1
ATOM 810 C CA . LYS A 1 101 ? 30.415 5.325 -15.963 1.00 66.94 101 LYS A CA 1
ATOM 811 C C . LYS A 1 101 ? 31.571 4.601 -16.636 1.00 66.94 101 LYS A C 1
ATOM 813 O O . LYS A 1 101 ? 32.604 5.270 -16.845 1.00 66.94 101 LYS A O 1
#

Radius of gyration: 15.01 Å; Cα contacts (8 Å, |Δi|>4): 165; chains: 1; bounding box: 41×28×36 Å

Nearest PDB structures (foldseek):
  1nvt-assembly1_B  TM=8.981E-01  e=3.092E-06  Methanocaldococcus jannaschii
  3tnl-assembly1_B  TM=8.422E-01  e=1.161E-05  Listeria monocytogenes EGD-e
  3t4e-assembly1_B  TM=8.953E-01  e=2.547E-04  Salmonella enterica subsp. enterica serovar Typhimurium
  4k28-assembly1_A  TM=8.471E-01  e=7.919E-04  Pseudomonas putida KT2440
  1o9b-assembly2_B  TM=8.351E-01  e=1.797E-03  Escherichia coli

Secondary structure (DSSP, 8-state):
---EESSGGGSSEEGGG--HHHHHH-SEEEE-S-TT-TT-TT------GGG--TT-EEEES--SSSS-HHHHHHHHTT-EEE-THHHHHHHHHHHHHHHT-

Solvent-accessible surface area (backbone atoms only — not comparable to full-atom values): 5717 Å² total; per-residue (Å²): 139,86,42,75,20,94,45,76,91,72,35,81,36,39,51,92,73,60,44,50,62,62,50,54,78,42,48,66,44,72,45,86,62,75,59,11,27,66,89,54,42,88,36,46,81,74,61,57,64,86,46,55,38,56,79,26,35,39,35,33,61,47,45,50,45,72,71,29,46,53,44,51,56,35,46,77,43,55,18,45,64,45,50,18,50,66,56,55,54,50,52,52,52,55,50,50,57,62,77,74,108

pLDDT: mean 95.52, std 4.37, range [66.94, 98.69]